Protein AF-A0A0A2XCK1-F1 (afdb_monomer)

In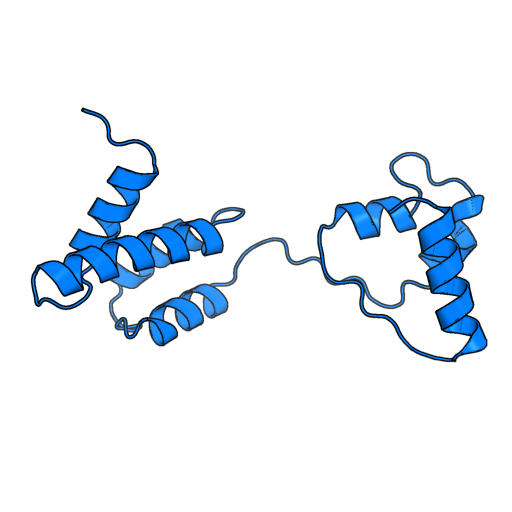terPro domains:
  IPR009084 B transposition protein, C-terminal [PF09077] (47-126)
  IPR036733 B transposition protein, C-terminal domain superfamily [G3DSA:1.10.1180.10] (46-129)
  IPR036733 B transposition protein, C-terminal domain superfamily [SSF47681] (46-129)

Organism: NCBI:txid750

Radius of gyration: 21.33 Å; Cα contacts (8 Å, |Δi|>4): 97; chains: 1; bounding box: 45×25×61 Å

Structure (mmCIF, N/CA/C/O backbone):
data_AF-A0A0A2XCK1-F1
#
_entry.id   AF-A0A0A2XCK1-F1
#
loop_
_atom_site.group_PDB
_atom_site.id
_atom_site.type_symbol
_atom_site.label_atom_id
_atom_site.label_alt_id
_atom_site.label_comp_id
_atom_site.label_asym_id
_atom_site.label_entity_id
_atom_site.label_seq_id
_atom_site.pdbx_PDB_ins_code
_atom_site.Cartn_x
_atom_site.Cartn_y
_atom_site.Cartn_z
_atom_site.occupancy
_atom_site.B_iso_or_equiv
_atom_site.auth_seq_id
_atom_site.auth_comp_id
_atom_site.auth_asym_id
_atom_site.auth_atom_id
_atom_site.pdbx_PDB_model_num
ATOM 1 N N . LEU A 1 1 ? 15.450 -6.852 -9.940 1.00 73.12 1 LEU A N 1
ATOM 2 C CA . LEU A 1 1 ? 15.691 -7.544 -11.222 1.00 73.12 1 LEU A CA 1
ATOM 3 C C . LEU A 1 1 ? 17.118 -7.293 -11.686 1.00 73.12 1 LEU A C 1
ATOM 5 O O . LEU A 1 1 ? 17.562 -6.161 -11.520 1.00 73.12 1 LEU A O 1
ATOM 9 N N . PRO A 1 2 ? 17.863 -8.306 -12.144 1.00 85.12 2 PRO A N 1
ATOM 10 C CA . PRO A 1 2 ? 19.141 -8.100 -12.832 1.00 85.12 2 PRO A CA 1
ATOM 11 C C . PRO A 1 2 ? 18.927 -7.374 -14.173 1.00 85.12 2 PRO A C 1
ATOM 13 O O . PRO A 1 2 ? 17.791 -7.290 -14.636 1.00 85.12 2 PRO A O 1
ATOM 16 N N . TYR A 1 3 ? 19.999 -6.836 -14.760 1.00 84.06 3 TYR A N 1
ATOM 17 C CA . TYR A 1 3 ? 19.953 -6.136 -16.050 1.00 84.06 3 TYR A CA 1
ATOM 18 C C . TYR A 1 3 ? 19.445 -7.048 -17.172 1.00 84.06 3 TYR A C 1
ATOM 20 O O . TYR A 1 3 ? 18.494 -6.682 -17.852 1.00 84.06 3 TYR A O 1
ATOM 28 N N . ASP A 1 4 ? 19.973 -8.270 -17.262 1.00 89.94 4 ASP A N 1
ATOM 29 C CA . ASP A 1 4 ? 19.591 -9.240 -18.298 1.00 89.94 4 ASP A CA 1
ATOM 30 C C . ASP A 1 4 ? 18.081 -9.502 -18.303 1.00 89.94 4 ASP A C 1
ATOM 32 O O . ASP A 1 4 ? 17.445 -9.490 -19.346 1.00 89.94 4 ASP A O 1
ATOM 36 N N . ALA A 1 5 ? 17.461 -9.611 -17.125 1.00 90.19 5 ALA A N 1
ATOM 37 C CA . ALA A 1 5 ? 16.012 -9.785 -17.031 1.00 90.19 5 ALA A CA 1
ATOM 38 C C . ALA A 1 5 ? 15.215 -8.564 -17.532 1.00 90.19 5 ALA A C 1
ATOM 40 O O . ALA A 1 5 ? 14.090 -8.726 -17.992 1.00 90.19 5 ALA A O 1
ATOM 41 N N . LEU A 1 6 ? 15.754 -7.344 -17.416 1.00 87.50 6 LEU A N 1
ATOM 42 C CA . LEU A 1 6 ? 15.118 -6.146 -17.977 1.00 87.50 6 LEU A CA 1
ATOM 43 C C . LEU A 1 6 ? 15.263 -6.102 -19.504 1.00 87.50 6 LEU A C 1
ATOM 45 O O . LEU A 1 6 ? 14.329 -5.679 -20.180 1.00 87.50 6 LEU A O 1
ATOM 49 N N . GLU A 1 7 ? 16.389 -6.573 -20.037 1.00 89.69 7 GLU A N 1
ATOM 50 C CA . GLU A 1 7 ? 16.590 -6.731 -21.480 1.00 89.69 7 GLU A CA 1
ATOM 51 C C . GLU A 1 7 ? 15.675 -7.806 -22.075 1.00 89.69 7 GLU A C 1
ATOM 53 O O . GLU A 1 7 ? 15.060 -7.558 -23.106 1.00 89.69 7 GLU A O 1
ATOM 58 N N . GLU A 1 8 ? 15.475 -8.939 -21.400 1.00 92.38 8 GLU A N 1
ATOM 59 C CA . GLU A 1 8 ? 14.501 -9.950 -21.838 1.00 92.38 8 GLU A CA 1
ATOM 60 C C . GLU A 1 8 ? 13.077 -9.378 -21.895 1.00 92.38 8 GLU A C 1
ATOM 62 O O . GLU A 1 8 ? 12.353 -9.571 -22.871 1.00 92.38 8 GLU A O 1
ATOM 67 N N . LEU A 1 9 ? 12.674 -8.594 -20.885 1.00 90.31 9 LEU A N 1
ATOM 68 C CA . LEU A 1 9 ? 11.381 -7.901 -20.910 1.00 90.31 9 LEU A CA 1
ATOM 69 C C . LEU A 1 9 ? 11.286 -6.903 -22.071 1.00 90.31 9 LEU A C 1
ATOM 71 O O . LEU A 1 9 ? 10.221 -6.776 -22.673 1.00 90.31 9 LEU A O 1
ATOM 75 N N . ARG A 1 10 ? 12.381 -6.213 -22.413 1.00 89.31 10 ARG A N 1
ATOM 76 C CA . ARG A 1 10 ? 12.434 -5.332 -23.587 1.00 89.31 10 ARG A CA 1
ATOM 77 C C . ARG A 1 10 ? 12.262 -6.124 -24.882 1.00 89.31 10 ARG A C 1
ATOM 79 O O . ARG A 1 10 ? 11.477 -5.708 -25.726 1.00 89.31 10 ARG A O 1
ATOM 86 N N . ILE A 1 11 ? 12.959 -7.249 -25.035 1.00 93.38 11 ILE A N 1
ATOM 87 C CA . ILE A 1 11 ? 12.855 -8.101 -26.227 1.00 93.38 11 ILE A CA 1
ATOM 88 C C . ILE A 1 11 ? 11.412 -8.578 -26.396 1.00 93.38 11 ILE A C 1
ATOM 90 O O . ILE A 1 11 ? 10.846 -8.420 -27.470 1.00 93.38 11 ILE A O 1
ATOM 94 N N . ILE A 1 12 ? 10.768 -9.059 -25.328 1.00 93.75 12 ILE A N 1
ATOM 95 C CA . ILE A 1 12 ? 9.357 -9.471 -25.389 1.00 93.75 12 ILE A CA 1
ATOM 96 C C . ILE A 1 12 ? 8.456 -8.292 -25.780 1.00 93.75 12 ILE A C 1
ATOM 98 O O . ILE A 1 12 ? 7.536 -8.464 -26.575 1.00 93.75 12 ILE A O 1
ATOM 102 N N . GLN A 1 13 ? 8.709 -7.094 -25.243 1.00 92.38 13 GLN A N 1
ATOM 103 C CA . GLN A 1 13 ? 7.930 -5.899 -25.574 1.00 92.38 13 GLN A CA 1
ATOM 104 C C . GLN A 1 13 ? 8.011 -5.554 -27.068 1.00 92.38 13 GLN A C 1
ATOM 106 O O . GLN A 1 13 ? 7.011 -5.152 -27.659 1.00 92.38 13 GLN A O 1
ATOM 111 N N . GLU A 1 14 ? 9.203 -5.667 -27.655 1.00 91.31 14 GLU A N 1
ATOM 112 C CA . GLU A 1 14 ? 9.462 -5.334 -29.057 1.00 91.31 14 GLU A CA 1
ATOM 113 C C . GLU A 1 14 ? 8.953 -6.414 -30.012 1.00 91.31 14 GLU A C 1
ATOM 115 O O . GLU A 1 14 ? 8.240 -6.090 -30.953 1.00 91.31 14 GLU A O 1
ATOM 120 N N . GLU A 1 15 ? 9.264 -7.683 -29.747 1.00 96.12 15 GLU A N 1
ATOM 121 C CA . GLU A 1 15 ? 8.915 -8.803 -30.630 1.00 96.12 15 GLU A CA 1
ATOM 122 C C . GLU A 1 15 ? 7.419 -9.138 -30.594 1.00 96.12 15 GLU A C 1
ATOM 124 O O . GLU A 1 15 ? 6.840 -9.520 -31.608 1.00 96.12 15 GLU A O 1
ATOM 129 N N . ALA A 1 16 ? 6.774 -9.005 -29.430 1.00 95.31 16 ALA A N 1
ATOM 130 C CA . ALA A 1 16 ? 5.345 -9.287 -29.286 1.00 95.31 16 ALA A CA 1
ATOM 131 C C . ALA A 1 16 ? 4.458 -8.038 -29.423 1.00 95.31 16 ALA A C 1
ATOM 133 O O . ALA A 1 16 ? 3.238 -8.161 -29.349 1.00 95.31 16 ALA A O 1
ATOM 134 N N . GLU A 1 17 ? 5.049 -6.848 -29.581 1.00 92.19 17 GLU A N 1
ATOM 135 C CA . GLU A 1 17 ? 4.341 -5.562 -29.689 1.00 92.19 17 GLU A CA 1
ATOM 136 C C . GLU A 1 17 ? 3.348 -5.294 -28.533 1.00 92.19 17 GLU A C 1
ATOM 138 O O . GLU A 1 17 ? 2.295 -4.676 -28.703 1.00 92.19 17 GLU A O 1
ATOM 143 N N . VAL A 1 18 ? 3.680 -5.749 -27.319 1.00 92.62 18 VAL A N 1
ATOM 144 C CA . VAL A 1 18 ? 2.823 -5.623 -26.126 1.00 92.62 18 VAL A CA 1
ATOM 145 C C . VAL A 1 18 ? 3.289 -4.527 -25.173 1.00 92.62 18 VAL A C 1
ATOM 147 O O . VAL A 1 18 ? 4.477 -4.285 -24.990 1.00 92.62 18 VAL A O 1
ATOM 150 N N . GLY A 1 19 ? 2.347 -3.877 -24.489 1.00 89.44 19 GLY A N 1
ATOM 151 C CA . GLY A 1 19 ? 2.657 -2.972 -23.381 1.00 89.44 19 GLY A CA 1
ATOM 152 C C . GLY A 1 19 ? 2.876 -3.720 -22.062 1.00 89.44 19 GLY A C 1
ATOM 153 O O . GLY A 1 19 ? 2.172 -4.685 -21.768 1.00 89.44 19 GLY A O 1
ATOM 154 N N . PHE A 1 20 ? 3.794 -3.227 -21.226 1.00 90.56 20 PHE A N 1
ATOM 155 C CA . PHE A 1 20 ? 3.996 -3.731 -19.865 1.00 90.56 20 PHE A CA 1
ATOM 156 C C . PHE A 1 20 ? 3.630 -2.695 -18.803 1.00 90.56 20 PHE A C 1
ATOM 158 O O . PHE A 1 20 ? 3.982 -1.522 -18.905 1.00 90.56 20 PHE A O 1
ATOM 165 N N . ALA A 1 21 ? 2.988 -3.165 -17.732 1.00 90.94 21 ALA A N 1
ATOM 166 C CA . ALA A 1 21 ? 2.821 -2.422 -16.490 1.00 90.94 21 ALA A CA 1
ATOM 167 C C . ALA A 1 21 ? 3.616 -3.120 -15.380 1.00 90.94 21 ALA A C 1
ATOM 169 O O . ALA A 1 21 ? 3.233 -4.184 -14.893 1.00 90.94 21 ALA A O 1
ATOM 170 N N . LEU A 1 22 ? 4.740 -2.521 -14.981 1.00 87.81 22 LEU A N 1
ATOM 171 C CA . LEU A 1 22 ? 5.558 -3.025 -13.880 1.00 87.81 22 LEU A CA 1
ATOM 172 C C . LEU A 1 22 ? 5.066 -2.420 -12.563 1.00 87.81 22 LEU A C 1
ATOM 174 O O . LEU A 1 22 ? 5.327 -1.257 -12.265 1.00 87.81 22 LEU A O 1
ATOM 178 N N . ILE A 1 23 ? 4.350 -3.221 -11.776 1.00 89.00 23 ILE A N 1
ATOM 179 C CA . ILE A 1 23 ? 3.785 -2.809 -10.487 1.00 89.00 23 ILE A CA 1
ATOM 180 C C . ILE A 1 23 ? 4.624 -3.421 -9.366 1.00 89.00 23 ILE A C 1
ATOM 182 O O . ILE A 1 23 ? 4.829 -4.633 -9.320 1.00 89.00 23 ILE A O 1
ATOM 186 N N . GLY A 1 24 ? 5.112 -2.596 -8.440 1.00 85.25 24 GLY A N 1
ATOM 187 C CA . GLY A 1 24 ? 5.906 -3.094 -7.323 1.00 85.25 24 GLY A CA 1
ATOM 188 C C . GLY A 1 24 ? 6.672 -2.011 -6.578 1.00 85.25 24 GLY A C 1
ATOM 189 O O . GLY A 1 24 ? 6.229 -0.875 -6.456 1.00 85.25 24 GLY A O 1
ATOM 190 N N . ASN A 1 25 ? 7.826 -2.395 -6.035 1.00 84.00 25 ASN A N 1
ATOM 191 C CA . ASN A 1 25 ? 8.701 -1.491 -5.297 1.00 84.00 25 ASN A CA 1
ATOM 192 C C . ASN A 1 25 ? 9.355 -0.472 -6.245 1.00 84.00 25 ASN A C 1
ATOM 194 O O . ASN A 1 25 ? 9.881 -0.860 -7.288 1.00 84.00 25 ASN A O 1
ATOM 198 N N . ASP A 1 26 ? 9.418 0.789 -5.820 1.00 82.31 26 ASP A N 1
ATOM 199 C CA . ASP A 1 26 ? 10.088 1.893 -6.523 1.00 82.31 26 ASP A CA 1
ATOM 200 C C . ASP A 1 26 ? 11.541 1.571 -6.927 1.00 82.31 26 ASP A C 1
ATOM 202 O O . ASP A 1 26 ? 12.020 2.004 -7.970 1.00 82.31 26 ASP A O 1
ATOM 206 N N . LYS A 1 27 ? 12.216 0.677 -6.186 1.00 81.69 27 LYS A N 1
ATOM 207 C CA . LYS A 1 27 ? 13.543 0.144 -6.547 1.00 81.69 27 LYS A CA 1
ATOM 208 C C . LYS A 1 27 ? 13.619 -0.439 -7.963 1.00 81.69 27 LYS A C 1
ATOM 210 O O . LYS A 1 27 ? 14.704 -0.463 -8.541 1.00 81.69 27 LYS A O 1
ATOM 215 N N . VAL A 1 28 ? 12.517 -0.963 -8.503 1.00 82.50 28 VAL A N 1
ATOM 216 C CA . VAL A 1 28 ? 12.459 -1.471 -9.883 1.00 82.50 28 VAL A CA 1
ATOM 217 C C . VAL A 1 28 ? 12.619 -0.316 -10.866 1.00 82.50 28 VAL A C 1
ATOM 219 O O . VAL A 1 28 ? 13.474 -0.394 -11.745 1.00 82.50 28 VAL A O 1
ATOM 222 N N . TYR A 1 29 ? 11.879 0.774 -10.659 1.00 84.56 29 TYR A N 1
ATOM 223 C CA . TYR A 1 29 ? 11.983 1.992 -11.458 1.00 84.56 29 TYR A CA 1
ATOM 224 C C . TYR A 1 29 ? 13.385 2.603 -11.360 1.00 84.56 29 TYR A C 1
ATOM 226 O O . TYR A 1 29 ? 14.041 2.790 -12.384 1.00 84.56 29 TYR A O 1
ATOM 234 N N . THR A 1 30 ? 13.911 2.790 -10.141 1.00 84.25 30 THR A N 1
ATOM 235 C CA . THR A 1 30 ? 15.270 3.325 -9.940 1.00 84.25 30 THR A CA 1
ATOM 236 C C . THR A 1 30 ? 16.327 2.484 -10.659 1.00 84.25 30 THR A C 1
ATOM 238 O O . THR A 1 30 ? 17.288 3.022 -11.201 1.00 84.25 30 THR A O 1
ATOM 241 N N . ARG A 1 31 ? 16.168 1.154 -10.689 1.00 82.12 31 ARG A N 1
ATOM 242 C CA . ARG A 1 31 ? 17.121 0.261 -11.357 1.00 82.12 31 ARG A CA 1
ATOM 243 C C . ARG A 1 31 ? 17.007 0.306 -12.883 1.00 82.12 31 ARG A C 1
ATOM 245 O O . ARG A 1 31 ? 18.045 0.259 -13.530 1.00 82.12 31 ARG A O 1
ATOM 252 N N . ILE A 1 32 ? 15.806 0.442 -13.450 1.00 83.19 32 ILE A N 1
ATOM 253 C CA . ILE A 1 32 ? 15.632 0.640 -14.904 1.00 83.19 32 ILE A CA 1
ATOM 254 C C . ILE A 1 32 ? 16.319 1.934 -15.363 1.00 83.19 32 ILE A C 1
ATOM 256 O O . ILE A 1 32 ? 16.873 1.984 -16.456 1.00 83.19 32 ILE A O 1
ATOM 260 N N . GLN A 1 33 ? 16.361 2.955 -14.506 1.00 82.75 33 GLN A N 1
ATOM 261 C CA . GLN A 1 33 ? 17.088 4.197 -14.773 1.00 82.75 33 GLN A CA 1
ATOM 262 C C . GLN A 1 33 ? 18.618 4.083 -14.624 1.00 82.75 33 GLN A C 1
ATOM 264 O O . GLN A 1 33 ? 19.312 5.069 -14.840 1.00 82.75 33 GLN A O 1
ATOM 269 N N . GLY A 1 34 ? 19.167 2.917 -14.264 1.00 76.88 34 GLY A N 1
ATOM 270 C CA . GLY A 1 34 ? 20.606 2.730 -14.022 1.00 76.88 34 GLY A CA 1
ATOM 271 C C . GLY A 1 34 ? 21.041 2.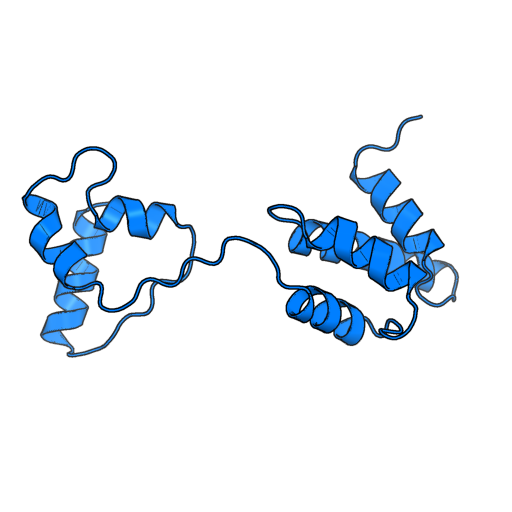945 -12.567 1.00 76.88 34 GLY A C 1
ATOM 272 O O . GLY A 1 34 ? 22.228 2.916 -12.254 1.00 76.88 34 GLY A O 1
ATOM 273 N N . GLY A 1 35 ? 20.105 3.109 -11.630 1.00 75.06 35 GLY A N 1
ATOM 274 C CA . GLY A 1 35 ? 20.429 3.317 -10.220 1.00 75.06 35 GLY A CA 1
ATOM 275 C C . GLY A 1 35 ? 21.045 4.694 -9.956 1.00 75.06 35 GLY A C 1
ATOM 276 O O . GLY A 1 35 ? 20.591 5.697 -10.494 1.00 75.06 35 GLY A O 1
ATOM 277 N N . VAL A 1 36 ? 22.062 4.746 -9.087 1.00 64.69 36 VAL A N 1
ATOM 278 C CA . VAL A 1 36 ? 22.748 6.000 -8.707 1.00 64.69 36 VAL A CA 1
ATOM 279 C C . VAL A 1 36 ? 23.678 6.502 -9.820 1.00 64.69 36 VAL A C 1
ATOM 281 O O . VAL A 1 36 ? 23.863 7.705 -9.964 1.00 64.69 36 VAL A O 1
ATOM 284 N N . ASN A 1 37 ? 24.216 5.594 -10.640 1.00 62.25 37 ASN A N 1
ATOM 285 C CA . ASN A 1 37 ? 25.084 5.918 -11.769 1.00 62.25 37 ASN A CA 1
ATOM 286 C C . ASN A 1 37 ? 24.331 5.606 -13.062 1.00 62.25 37 ASN A C 1
ATOM 288 O O . ASN A 1 37 ? 24.348 4.462 -13.510 1.00 62.25 37 ASN A O 1
ATOM 292 N N . GLN A 1 38 ? 23.671 6.612 -13.646 1.00 62.69 38 GLN A N 1
ATOM 293 C CA . GLN A 1 38 ? 22.986 6.499 -14.938 1.00 62.69 38 GLN A CA 1
ATOM 294 C C . GLN A 1 38 ? 23.993 6.166 -16.050 1.00 62.69 38 GLN A C 1
ATOM 296 O O . GLN A 1 38 ? 24.498 7.042 -16.749 1.00 62.69 38 GLN A O 1
ATOM 301 N N . ALA A 1 39 ? 24.330 4.888 -16.189 1.00 67.62 39 ALA A N 1
ATOM 302 C CA . ALA A 1 39 ? 25.183 4.408 -17.258 1.00 67.62 39 ALA A CA 1
ATOM 303 C C . ALA A 1 39 ? 24.415 4.464 -18.584 1.00 67.62 39 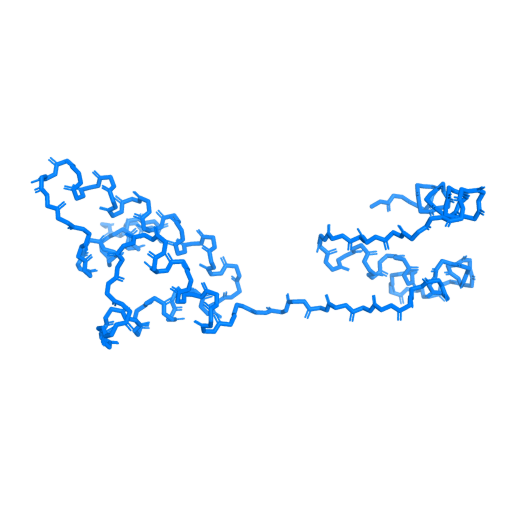ALA A C 1
ATOM 305 O O . ALA A 1 39 ? 23.228 4.129 -18.641 1.00 67.62 39 ALA A O 1
ATOM 306 N N . HIS A 1 40 ? 25.107 4.838 -19.664 1.00 69.25 40 HIS A N 1
ATOM 307 C CA . HIS A 1 40 ? 24.545 4.893 -21.020 1.00 69.25 40 HIS A CA 1
ATOM 308 C C . HIS A 1 40 ? 23.869 3.583 -21.456 1.00 69.25 40 HIS A C 1
ATOM 310 O O . HIS A 1 40 ? 22.950 3.609 -22.270 1.00 69.25 40 HIS A O 1
ATOM 316 N N . GLU A 1 41 ? 24.280 2.450 -20.892 1.00 72.19 41 GLU A N 1
ATOM 317 C CA . GLU A 1 41 ? 23.722 1.122 -21.165 1.00 72.19 41 GLU A CA 1
ATOM 318 C C . GLU A 1 41 ? 22.221 1.036 -20.836 1.00 72.19 41 GLU A C 1
ATOM 320 O O . GLU A 1 41 ? 21.454 0.443 -21.588 1.00 72.19 41 GLU A O 1
ATOM 325 N N . TYR A 1 42 ? 21.760 1.737 -19.795 1.00 80.94 42 TYR A N 1
ATOM 326 C CA . TYR A 1 42 ? 20.348 1.751 -19.399 1.00 80.94 42 TYR A CA 1
ATOM 327 C C . TYR A 1 42 ? 19.487 2.699 -20.252 1.00 80.94 42 TYR A C 1
ATOM 329 O O . TYR A 1 42 ? 18.262 2.685 -20.123 1.00 80.94 42 TYR A O 1
ATOM 337 N N . ALA A 1 43 ? 20.083 3.498 -21.152 1.00 82.00 43 ALA A N 1
ATOM 338 C CA . ALA A 1 43 ? 19.365 4.459 -22.002 1.00 82.00 43 ALA A CA 1
ATOM 339 C C . ALA A 1 43 ? 18.268 3.828 -22.855 1.00 82.00 43 ALA A C 1
ATOM 341 O O . ALA A 1 43 ? 17.202 4.414 -23.054 1.00 82.00 43 ALA A O 1
ATOM 342 N N . ARG A 1 44 ? 18.503 2.598 -23.303 1.00 84.19 44 ARG A N 1
ATOM 343 C CA . ARG A 1 44 ? 17.543 1.834 -24.102 1.00 84.19 44 ARG A CA 1
ATOM 344 C C . ARG A 1 44 ? 16.343 1.366 -23.280 1.00 84.19 44 ARG A C 1
ATOM 346 O O . ARG A 1 44 ? 15.265 1.193 -23.834 1.00 84.19 44 ARG A O 1
ATOM 353 N N . LEU A 1 45 ? 16.519 1.200 -21.969 1.00 86.44 45 LEU A N 1
ATOM 354 C CA . LEU A 1 45 ? 15.472 0.752 -21.058 1.00 86.44 45 LEU A CA 1
ATOM 355 C C . LEU A 1 45 ? 14.651 1.930 -20.522 1.00 86.44 45 LEU A C 1
ATOM 357 O O . LEU A 1 45 ? 13.424 1.893 -20.578 1.00 86.44 45 LEU A O 1
ATOM 361 N N . TRP A 1 46 ? 15.288 3.001 -20.030 1.00 82.94 46 TRP A N 1
ATOM 362 C CA . TRP A 1 46 ? 14.535 4.111 -19.428 1.00 82.94 46 TRP A CA 1
ATOM 363 C C . TRP A 1 46 ? 13.802 4.984 -20.448 1.00 82.94 46 TRP A C 1
ATOM 365 O O . TRP A 1 46 ? 12.744 5.514 -20.120 1.00 82.94 46 TRP A O 1
ATOM 375 N N . SER A 1 47 ? 14.287 5.073 -21.693 1.00 85.06 47 SER A N 1
ATOM 376 C CA . SER A 1 47 ? 13.556 5.740 -22.787 1.00 85.06 47 SER A CA 1
ATOM 377 C C . SER A 1 47 ? 12.219 5.070 -23.128 1.00 85.06 47 SER A C 1
ATOM 379 O O . SER A 1 47 ? 11.354 5.702 -23.730 1.00 85.06 47 SER A O 1
ATOM 381 N N . ARG A 1 48 ? 12.024 3.811 -22.715 1.00 86.25 48 ARG A N 1
ATOM 382 C CA . ARG A 1 48 ? 10.782 3.048 -22.906 1.00 86.25 48 ARG A CA 1
ATOM 383 C C . ARG A 1 48 ? 9.788 3.201 -21.758 1.00 86.25 48 ARG A C 1
ATOM 385 O O . ARG A 1 48 ? 8.663 2.713 -21.857 1.00 86.25 48 ARG A O 1
ATOM 392 N N . ILE A 1 49 ? 10.152 3.890 -20.676 1.00 87.56 49 ILE A N 1
ATOM 393 C CA . ILE A 1 49 ? 9.197 4.212 -19.615 1.00 87.56 49 ILE A CA 1
ATOM 394 C C . ILE A 1 49 ? 8.328 5.383 -20.080 1.00 87.56 49 ILE A C 1
ATOM 396 O O . ILE A 1 49 ? 8.727 6.540 -19.996 1.00 87.56 49 ILE A O 1
ATOM 400 N N . GLY A 1 50 ? 7.117 5.076 -20.547 1.00 86.81 50 GLY A N 1
ATOM 401 C CA . GLY A 1 50 ? 6.162 6.095 -20.992 1.00 86.81 50 GLY A CA 1
ATOM 402 C C . GLY A 1 50 ? 5.426 6.808 -19.852 1.00 86.81 50 GLY A C 1
ATOM 403 O O . GLY A 1 50 ? 5.104 7.987 -19.967 1.00 86.81 50 GLY A O 1
ATOM 404 N N . ASN A 1 51 ? 5.154 6.115 -18.743 1.00 89.25 51 ASN A N 1
ATOM 405 C CA . ASN A 1 51 ? 4.451 6.687 -17.595 1.00 89.25 51 ASN A CA 1
ATOM 406 C C . ASN A 1 51 ? 4.991 6.115 -16.281 1.00 89.25 51 ASN A C 1
ATOM 408 O O . ASN A 1 51 ? 5.034 4.899 -16.098 1.00 89.25 51 ASN A O 1
ATOM 412 N N . HIS A 1 52 ? 5.357 6.998 -15.354 1.00 87.94 52 HIS A N 1
ATOM 413 C CA . HIS A 1 52 ? 5.769 6.635 -14.004 1.00 87.94 52 HIS A CA 1
ATOM 414 C C . HIS A 1 52 ? 4.741 7.144 -12.987 1.00 87.94 52 HIS A C 1
ATOM 416 O O . HIS A 1 52 ? 4.576 8.349 -12.797 1.00 87.94 52 HIS A O 1
ATOM 422 N N . CYS A 1 53 ? 4.074 6.213 -12.301 1.00 88.81 53 CYS A N 1
ATOM 423 C CA . CYS A 1 53 ? 3.111 6.514 -11.247 1.00 88.81 53 CYS A CA 1
ATOM 424 C C . CYS A 1 53 ? 3.662 6.079 -9.881 1.00 88.81 53 CYS A C 1
ATOM 426 O O . CYS A 1 53 ? 3.580 4.910 -9.504 1.00 88.81 53 CYS A O 1
ATOM 428 N N . GLY A 1 54 ? 4.232 7.030 -9.138 1.00 85.06 54 GLY A N 1
ATOM 429 C CA . GLY A 1 54 ? 4.750 6.791 -7.791 1.00 85.06 54 GLY A CA 1
ATOM 430 C C . GLY A 1 54 ? 3.670 6.942 -6.715 1.00 85.06 54 GLY A C 1
ATOM 431 O O . GLY A 1 54 ? 3.248 8.058 -6.410 1.00 85.06 54 GLY A O 1
ATOM 432 N N . LEU A 1 55 ? 3.267 5.836 -6.084 1.00 84.06 55 LEU A N 1
ATOM 433 C CA . LEU A 1 55 ? 2.329 5.834 -4.953 1.00 84.06 55 LEU A CA 1
ATOM 434 C C . LEU A 1 55 ? 3.086 5.988 -3.625 1.00 84.06 55 LEU A C 1
ATOM 436 O O . LEU A 1 55 ? 3.616 5.024 -3.078 1.00 84.06 55 LEU A O 1
ATOM 440 N N . LYS A 1 56 ? 3.160 7.221 -3.109 1.00 77.56 56 LYS A N 1
ATOM 441 C CA . LYS A 1 56 ? 3.965 7.552 -1.914 1.00 77.56 56 LYS A CA 1
ATOM 442 C C . LYS A 1 56 ? 3.251 7.312 -0.586 1.00 77.56 56 LYS A C 1
ATOM 444 O O . LYS A 1 56 ? 3.898 6.996 0.409 1.00 77.56 56 LYS A O 1
ATOM 449 N N . ALA A 1 57 ? 1.938 7.509 -0.552 1.00 81.56 57 ALA A N 1
ATOM 450 C CA . ALA A 1 57 ? 1.149 7.420 0.666 1.00 81.56 57 ALA A CA 1
ATOM 451 C C . ALA A 1 57 ? -0.283 7.004 0.349 1.00 81.56 57 ALA A C 1
ATOM 453 O O . ALA A 1 57 ? -0.790 7.256 -0.744 1.00 81.56 57 ALA A O 1
ATOM 454 N N . SER A 1 58 ? -0.926 6.399 1.339 1.00 89.00 58 SER A N 1
ATOM 455 C CA . SER A 1 58 ? -2.347 6.089 1.304 1.00 89.00 58 SER A CA 1
ATOM 456 C C . SER A 1 58 ? -3.163 7.373 1.273 1.00 89.00 58 SER A C 1
ATOM 458 O O . SER A 1 58 ? -2.916 8.304 2.045 1.00 89.00 58 SER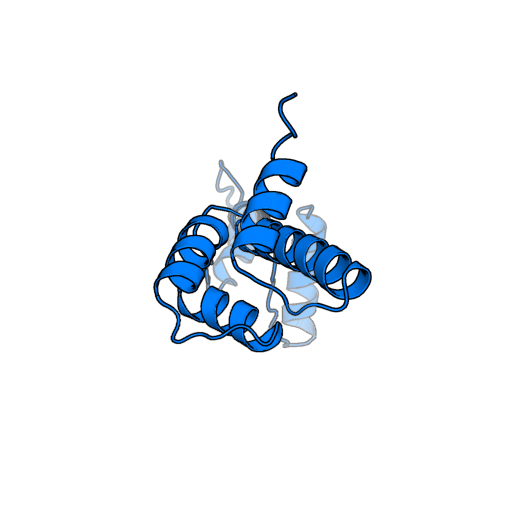 A O 1
ATOM 460 N N . THR A 1 59 ? -4.182 7.412 0.428 1.00 91.50 59 THR A N 1
ATOM 461 C CA . THR A 1 59 ? -5.152 8.500 0.428 1.00 91.50 59 THR A CA 1
ATOM 462 C C . THR A 1 59 ? -6.206 8.280 1.515 1.00 91.50 59 THR A C 1
ATOM 464 O O . THR A 1 59 ? -6.434 7.167 1.998 1.00 91.50 59 THR A O 1
ATOM 467 N N . LYS A 1 60 ? -6.926 9.347 1.883 1.00 92.25 60 LYS A N 1
ATOM 468 C CA . LYS A 1 60 ? -8.121 9.214 2.736 1.00 92.25 60 LYS A CA 1
ATOM 469 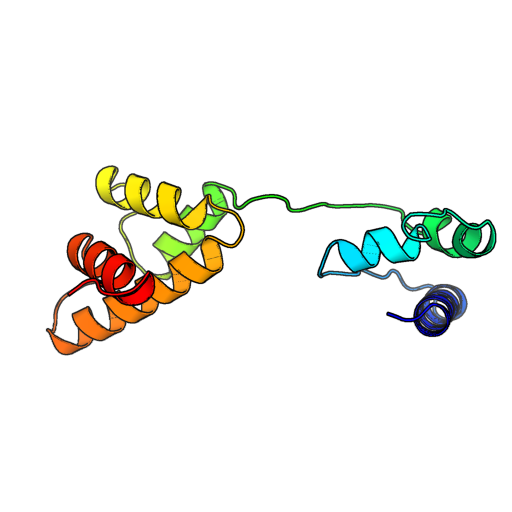C C . LYS A 1 60 ? -9.192 8.331 2.081 1.00 92.25 60 LYS A C 1
ATOM 471 O O . LYS A 1 60 ? -9.959 7.697 2.799 1.00 92.25 60 LYS A O 1
ATOM 476 N N . GLY A 1 61 ? -9.246 8.296 0.746 1.00 93.88 61 GLY A N 1
ATOM 477 C CA . GLY A 1 61 ? -10.150 7.431 -0.012 1.00 93.88 61 GLY A CA 1
ATOM 478 C C . GLY A 1 61 ? -9.850 5.953 0.220 1.00 93.88 61 GLY A C 1
ATOM 479 O O . GLY A 1 61 ? -10.762 5.201 0.547 1.00 93.88 61 GLY A O 1
ATOM 480 N N . ASP A 1 62 ? -8.573 5.569 0.176 1.00 93.12 62 ASP A N 1
ATOM 481 C CA . ASP A 1 62 ? -8.141 4.184 0.414 1.00 93.12 62 ASP A CA 1
ATOM 482 C C . ASP A 1 62 ? -8.523 3.710 1.820 1.00 93.12 62 ASP A C 1
ATOM 484 O O . ASP A 1 62 ? -9.050 2.617 2.010 1.00 93.12 62 ASP A O 1
ATOM 488 N N . ILE A 1 63 ? -8.314 4.568 2.821 1.00 95.06 63 ILE A N 1
ATOM 489 C CA . ILE A 1 63 ? -8.625 4.253 4.221 1.00 95.06 63 ILE A CA 1
ATOM 490 C C . ILE A 1 63 ? -10.140 4.115 4.423 1.00 95.06 63 ILE A C 1
ATOM 492 O O . ILE A 1 63 ? -10.583 3.187 5.099 1.00 95.06 63 ILE A O 1
ATOM 496 N N . LYS A 1 64 ? -10.946 4.985 3.797 1.00 95.38 64 LYS A N 1
ATOM 497 C CA . LYS A 1 64 ? -12.413 4.864 3.797 1.00 95.38 64 LYS A CA 1
ATOM 498 C C . LYS A 1 64 ? -12.887 3.588 3.105 1.00 95.38 64 LYS A C 1
ATOM 500 O O . LYS A 1 64 ? -13.804 2.945 3.606 1.00 95.38 64 LYS A O 1
ATOM 505 N N . ALA A 1 65 ? -12.267 3.215 1.987 1.00 95.44 65 ALA A N 1
ATOM 506 C CA . ALA A 1 65 ? -12.602 1.991 1.266 1.00 95.44 65 ALA A CA 1
ATOM 507 C C . ALA A 1 65 ? -12.339 0.748 2.129 1.00 95.44 65 ALA A C 1
ATOM 509 O O . ALA A 1 65 ? -13.196 -0.129 2.210 1.00 95.44 65 ALA A O 1
ATOM 510 N N . ILE A 1 66 ? -11.210 0.709 2.848 1.00 94.56 66 ILE A N 1
ATOM 511 C CA . ILE A 1 66 ? -10.930 -0.361 3.816 1.00 94.56 66 ILE A CA 1
ATOM 512 C C . ILE A 1 66 ? -11.963 -0.355 4.947 1.00 94.56 66 ILE A C 1
ATOM 514 O O . ILE A 1 66 ? -12.529 -1.401 5.242 1.00 94.56 66 ILE A O 1
ATOM 518 N N . ALA A 1 67 ? -12.241 0.797 5.563 1.00 94.56 67 ALA A N 1
ATOM 519 C CA . ALA 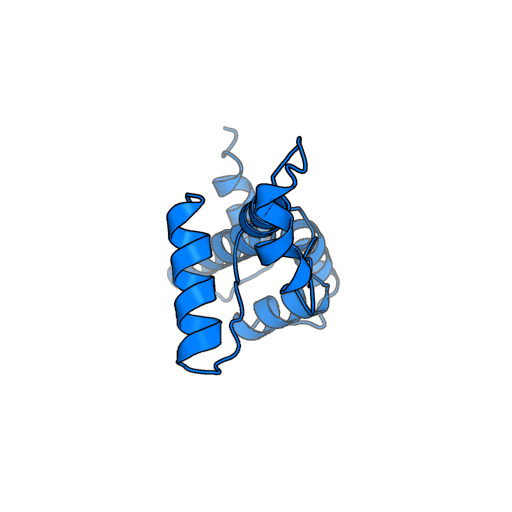A 1 67 ? -13.216 0.890 6.652 1.00 94.56 67 ALA A CA 1
ATOM 520 C C . ALA A 1 67 ? -14.600 0.363 6.228 1.00 94.56 67 ALA A C 1
ATOM 522 O O . ALA A 1 67 ? -15.188 -0.470 6.915 1.00 94.56 67 ALA A O 1
ATOM 523 N N . SER A 1 68 ? -15.067 0.778 5.048 1.00 94.69 68 SER A N 1
ATOM 524 C CA . SER A 1 68 ? -16.328 0.318 4.465 1.00 94.69 68 SER A CA 1
ATOM 525 C C . SER A 1 68 ? -16.322 -1.184 4.170 1.00 94.69 68 SER A C 1
ATOM 527 O O . SER A 1 68 ? -17.303 -1.858 4.475 1.00 94.69 68 SER A O 1
ATOM 529 N N . ALA A 1 69 ? -15.219 -1.736 3.653 1.00 94.44 69 ALA A N 1
ATOM 530 C CA . ALA A 1 69 ? -15.088 -3.173 3.402 1.00 94.44 69 ALA A CA 1
ATOM 531 C C . ALA A 1 69 ? -15.142 -4.018 4.689 1.00 94.44 69 ALA A C 1
ATOM 533 O O . ALA A 1 69 ? -15.578 -5.166 4.655 1.00 94.44 69 ALA A O 1
ATOM 534 N N . TRP A 1 70 ? -14.730 -3.447 5.824 1.00 93.38 70 TRP A N 1
ATOM 535 C CA . TRP A 1 70 ? -14.844 -4.062 7.149 1.00 93.38 70 TRP A CA 1
ATOM 536 C C . TRP A 1 70 ? -16.198 -3.812 7.834 1.00 93.38 70 TRP A C 1
ATOM 538 O O . TRP A 1 70 ? -16.398 -4.271 8.957 1.00 93.38 70 TRP A O 1
ATOM 548 N N . GLY A 1 71 ? -17.130 -3.112 7.179 1.00 91.38 71 GLY A N 1
ATOM 549 C CA . GLY A 1 71 ? -18.453 -2.809 7.731 1.00 91.38 71 GLY A CA 1
ATOM 550 C C . GLY A 1 71 ? -18.442 -1.757 8.843 1.00 91.38 71 GLY A C 1
ATOM 551 O O . GLY A 1 71 ? -19.358 -1.730 9.661 1.00 91.38 71 GLY A O 1
ATOM 552 N N . LEU A 1 72 ? -17.408 -0.915 8.902 1.00 93.94 72 LEU A N 1
ATOM 553 C CA . LEU A 1 72 ? -17.307 0.177 9.869 1.00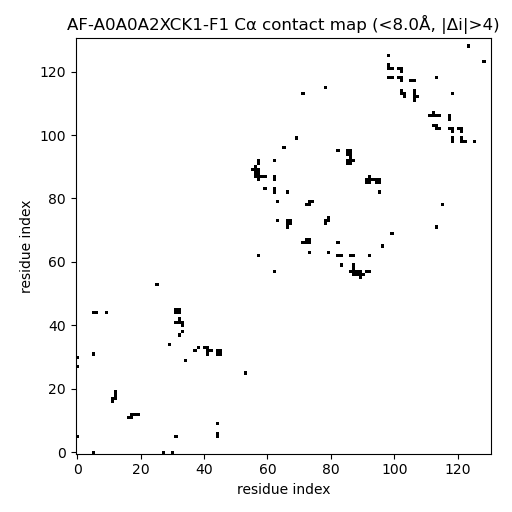 93.94 72 LEU A CA 1
ATOM 554 C C . LEU A 1 72 ? -18.106 1.404 9.410 1.00 93.94 72 LEU A C 1
ATOM 556 O O . LEU A 1 72 ? -18.209 1.672 8.209 1.00 93.94 72 LEU A O 1
ATOM 560 N N . ASP A 1 73 ? -18.622 2.187 10.362 1.00 92.88 73 ASP A N 1
A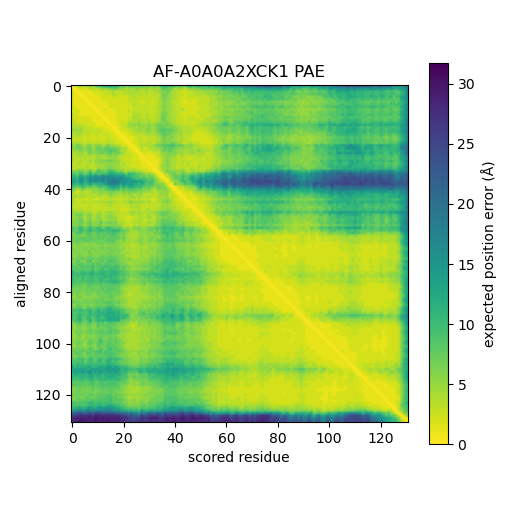TOM 561 C CA . ASP A 1 73 ? -19.322 3.435 10.051 1.00 92.88 73 ASP A CA 1
ATOM 562 C C . ASP A 1 73 ? -18.336 4.525 9.613 1.00 92.88 73 ASP A C 1
ATOM 564 O O . ASP A 1 73 ? -17.566 5.073 10.399 1.00 92.88 73 ASP A O 1
ATOM 568 N N . ILE A 1 74 ? -18.380 4.863 8.327 1.00 92.31 74 ILE A N 1
ATOM 569 C CA . ILE A 1 74 ? -17.531 5.896 7.726 1.00 92.31 74 ILE A CA 1
ATOM 570 C C . ILE A 1 74 ? -17.940 7.329 8.108 1.00 92.31 74 ILE A C 1
ATOM 572 O O . ILE A 1 74 ? -17.213 8.269 7.771 1.00 92.31 74 ILE A O 1
ATOM 576 N N . ASN A 1 75 ? -19.094 7.512 8.759 1.00 92.81 75 ASN A N 1
ATOM 577 C CA . ASN A 1 75 ? -19.576 8.812 9.230 1.00 92.81 75 ASN A CA 1
ATOM 578 C C . ASN A 1 75 ? -19.127 9.121 10.664 1.00 92.81 75 ASN A C 1
ATOM 580 O O . ASN A 1 75 ? -19.148 10.288 11.066 1.00 92.81 75 ASN A O 1
ATOM 584 N N . ASP A 1 76 ? -18.686 8.107 11.411 1.00 93.56 76 ASP A N 1
ATOM 585 C CA . ASP A 1 76 ? -18.129 8.271 12.749 1.00 93.56 76 ASP A CA 1
ATOM 586 C C . ASP A 1 76 ? -16.775 8.996 12.668 1.00 93.56 76 ASP A C 1
ATOM 588 O O . ASP A 1 76 ? -15.776 8.489 12.144 1.00 93.56 76 ASP A O 1
ATOM 592 N N . LYS A 1 77 ? -16.748 10.229 13.181 1.00 93.94 77 LYS A N 1
ATOM 593 C CA . LYS A 1 77 ? -15.569 11.098 13.127 1.00 93.94 77 LYS A CA 1
ATOM 594 C C . LYS A 1 77 ? -14.437 10.599 14.017 1.00 93.94 77 LYS A C 1
ATOM 596 O O . LYS A 1 77 ? -13.278 10.740 13.620 1.00 93.94 77 LYS A O 1
ATOM 601 N N . ASP A 1 78 ? -14.745 10.031 15.176 1.00 94.12 78 ASP A N 1
ATOM 602 C CA . ASP A 1 78 ? -13.734 9.603 16.142 1.00 94.12 78 ASP A CA 1
ATOM 603 C C . ASP A 1 78 ? -13.058 8.327 15.639 1.00 94.12 78 ASP A C 1
ATOM 605 O O . ASP A 1 78 ? -11.825 8.255 15.562 1.00 94.12 78 ASP A O 1
ATOM 609 N N . LEU A 1 79 ? -13.863 7.379 15.148 1.00 94.19 79 LEU A N 1
ATOM 610 C CA . LEU A 1 79 ? -13.373 6.1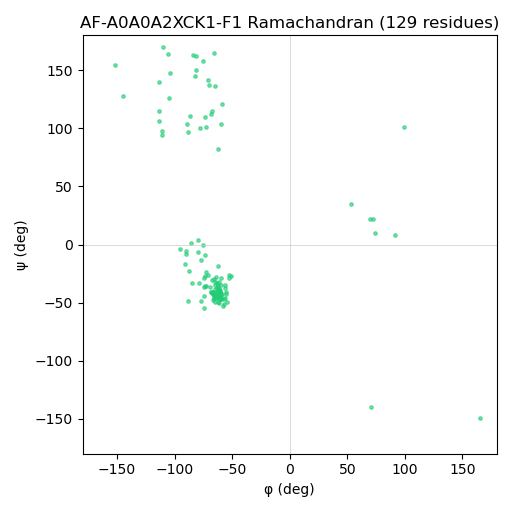77 14.482 1.00 94.19 79 LEU A CA 1
ATOM 611 C C . LEU A 1 79 ? -12.497 6.521 13.276 1.00 94.19 79 LEU A C 1
ATOM 613 O O . LEU A 1 79 ? -11.348 6.077 13.183 1.00 94.19 79 LEU A O 1
ATOM 617 N N . MET A 1 80 ? -13.004 7.348 12.360 1.00 96.06 80 MET A N 1
ATOM 618 C CA . MET A 1 80 ? -12.268 7.690 11.145 1.00 96.06 80 MET A CA 1
ATOM 619 C C . MET A 1 80 ? -10.987 8.473 11.438 1.00 96.06 80 MET A C 1
ATOM 621 O O . MET A 1 80 ? -9.996 8.282 10.733 1.00 96.06 80 MET A O 1
ATOM 625 N N . THR A 1 81 ? -10.955 9.301 12.485 1.00 96.06 81 THR A N 1
ATOM 626 C CA . THR A 1 81 ? -9.732 9.999 12.915 1.00 96.06 81 THR A CA 1
ATOM 627 C C . THR A 1 81 ? -8.637 9.005 13.297 1.00 96.06 81 THR A C 1
ATOM 629 O O . THR A 1 81 ? -7.499 9.135 12.836 1.00 96.06 81 THR A O 1
ATOM 632 N N . VAL A 1 82 ? -8.980 7.963 14.058 1.00 94.81 82 VAL A N 1
ATOM 633 C CA . VAL A 1 82 ? -8.032 6.903 14.433 1.00 94.81 82 VAL A CA 1
ATOM 634 C C . VAL A 1 82 ? -7.581 6.098 13.213 1.00 94.81 82 VAL A C 1
ATOM 636 O O . VAL A 1 82 ? -6.384 5.847 13.048 1.00 94.81 82 VAL A O 1
ATOM 639 N N . LEU A 1 83 ? -8.502 5.736 12.314 1.00 95.19 83 LEU A N 1
ATOM 640 C CA . LEU A 1 83 ? -8.159 5.009 11.088 1.00 95.19 83 LEU A CA 1
ATOM 641 C C . LEU A 1 83 ? -7.249 5.831 10.165 1.00 95.19 83 LEU A C 1
ATOM 643 O O . LEU A 1 83 ? -6.329 5.272 9.564 1.00 95.19 83 LEU A O 1
ATOM 647 N N . PHE A 1 84 ? -7.453 7.149 10.079 1.00 95.25 84 PHE A N 1
ATOM 648 C CA . PHE A 1 84 ? -6.583 8.041 9.314 1.00 95.25 84 PHE A CA 1
ATOM 649 C C . PHE A 1 84 ? -5.185 8.178 9.929 1.00 95.25 84 PHE A C 1
ATOM 651 O O . PHE A 1 84 ? -4.211 8.135 9.177 1.00 95.25 84 PHE A O 1
ATOM 658 N N . ASP A 1 85 ? -5.058 8.272 11.259 1.00 93.06 85 ASP A N 1
ATOM 659 C CA . ASP A 1 85 ? -3.744 8.276 11.931 1.00 93.06 85 ASP A CA 1
ATOM 660 C C . ASP A 1 85 ? -2.956 6.987 11.655 1.00 93.06 85 ASP A C 1
ATOM 662 O O . ASP A 1 85 ? -1.745 7.019 11.422 1.00 93.06 85 ASP A O 1
ATOM 666 N N . ILE A 1 86 ? -3.629 5.835 11.666 1.00 92.25 86 ILE A N 1
ATOM 667 C CA . ILE A 1 86 ? -2.978 4.543 11.426 1.00 92.25 86 ILE A CA 1
ATOM 668 C C . ILE A 1 86 ? -2.641 4.380 9.938 1.00 92.25 86 ILE A C 1
ATOM 670 O O . ILE A 1 86 ? -1.492 4.117 9.581 1.00 92.25 86 ILE A O 1
ATOM 674 N N . GLY A 1 87 ? -3.637 4.534 9.063 1.00 92.06 87 GLY A N 1
ATOM 675 C CA . GLY A 1 87 ? -3.528 4.248 7.633 1.00 92.06 87 GLY A CA 1
ATOM 676 C C . GLY A 1 87 ? -2.707 5.267 6.840 1.00 92.06 87 GLY A C 1
ATOM 677 O O . GLY A 1 87 ? -2.173 4.920 5.784 1.00 92.06 87 GLY A O 1
ATOM 678 N N . GLY A 1 88 ? -2.585 6.502 7.339 1.00 89.81 88 GLY A N 1
ATOM 679 C CA . GLY A 1 88 ? -1.854 7.591 6.684 1.00 89.81 88 GLY A CA 1
ATOM 680 C C . GLY A 1 88 ? -0.329 7.506 6.806 1.00 89.81 88 GLY A C 1
ATOM 681 O O . GLY A 1 88 ? 0.382 8.208 6.089 1.00 89.81 88 GLY A O 1
ATOM 682 N N . LYS A 1 89 ? 0.197 6.648 7.689 1.00 87.25 89 LYS A N 1
ATOM 683 C CA . LYS A 1 89 ? 1.645 6.437 7.857 1.00 87.25 89 LYS A CA 1
ATOM 684 C C . LYS A 1 89 ? 2.216 5.605 6.705 1.00 87.25 89 LYS A C 1
ATOM 686 O O . LYS A 1 89 ? 1.498 4.850 6.049 1.00 87.25 89 LYS A O 1
ATOM 691 N N . ALA A 1 90 ? 3.526 5.699 6.466 1.00 80.69 90 ALA A N 1
ATOM 692 C CA . ALA A 1 90 ? 4.198 4.863 5.470 1.00 80.69 90 ALA A CA 1
ATOM 693 C C . ALA A 1 90 ? 4.018 3.371 5.815 1.00 80.69 90 ALA A C 1
ATOM 695 O O . ALA A 1 90 ? 4.369 2.928 6.905 1.00 80.69 90 ALA A O 1
ATOM 696 N N . GLY A 1 91 ? 3.424 2.594 4.901 1.00 81.31 91 GLY A N 1
ATOM 697 C CA . GLY A 1 91 ? 3.045 1.199 5.168 1.00 81.31 91 GLY A CA 1
ATOM 698 C C . GLY A 1 91 ? 1.821 1.023 6.083 1.00 81.31 91 GLY A C 1
ATOM 699 O O . GLY A 1 91 ? 1.522 -0.105 6.478 1.00 81.31 91 GLY A O 1
ATOM 700 N N . GLY A 1 92 ? 1.098 2.105 6.384 1.00 89.00 92 GLY A N 1
ATOM 701 C CA . GLY A 1 92 ? -0.001 2.162 7.346 1.00 89.00 92 GLY A CA 1
ATOM 702 C C . GLY A 1 92 ? -1.203 1.292 6.994 1.00 89.00 92 GLY A C 1
ATOM 703 O O . GLY A 1 92 ? -1.799 0.719 7.896 1.00 89.00 92 GLY A O 1
ATOM 704 N N . LEU A 1 93 ? -1.528 1.091 5.709 1.00 91.50 93 LEU A N 1
ATOM 705 C CA . LEU A 1 93 ? -2.651 0.216 5.317 1.00 91.50 93 LEU A CA 1
ATOM 706 C C . LEU A 1 93 ? -2.445 -1.236 5.760 1.00 91.50 93 LEU A C 1
ATOM 708 O O . LEU A 1 93 ? -3.401 -1.904 6.155 1.00 91.50 93 LEU A O 1
ATOM 712 N N . ARG A 1 94 ? -1.195 -1.720 5.741 1.00 90.19 94 ARG A N 1
ATOM 713 C CA . ARG A 1 94 ? -0.862 -3.066 6.228 1.00 90.19 94 ARG A CA 1
ATOM 714 C C . ARG A 1 94 ? -1.125 -3.169 7.724 1.00 90.19 94 ARG A C 1
ATOM 716 O O . ARG A 1 94 ? -1.801 -4.099 8.149 1.00 90.19 94 ARG A O 1
ATOM 723 N N . ALA A 1 95 ? -0.613 -2.209 8.493 1.00 92.00 95 ALA A N 1
ATOM 724 C CA . ALA A 1 95 ? -0.826 -2.150 9.935 1.00 92.00 95 ALA A CA 1
ATOM 725 C C . ALA A 1 95 ? -2.322 -2.030 10.264 1.00 92.00 95 ALA A C 1
ATOM 727 O O . ALA A 1 95 ? -2.841 -2.809 11.052 1.00 92.00 95 ALA A O 1
ATOM 728 N N . LEU A 1 96 ? -3.037 -1.137 9.576 1.00 94.38 96 LEU A N 1
ATOM 729 C CA . LEU A 1 96 ? -4.479 -0.957 9.719 1.00 94.38 96 LEU A CA 1
ATOM 730 C C . LEU A 1 96 ? -5.236 -2.270 9.503 1.00 94.38 96 LEU A C 1
ATOM 732 O O . LEU A 1 96 ? -6.032 -2.667 10.345 1.00 94.38 96 LEU A O 1
ATOM 736 N N . THR A 1 97 ? -4.945 -2.978 8.411 1.00 93.81 97 THR A N 1
ATOM 737 C CA . THR A 1 97 ? -5.595 -4.259 8.095 1.00 93.81 97 THR A CA 1
ATOM 738 C C . THR A 1 97 ? -5.318 -5.313 9.167 1.00 93.81 97 THR A C 1
ATOM 740 O O . THR A 1 97 ? -6.209 -6.078 9.529 1.00 93.81 97 THR A O 1
ATOM 743 N N . GLN A 1 98 ? -4.096 -5.351 9.701 1.00 94.25 98 GLN A N 1
ATOM 744 C CA . GLN A 1 98 ? -3.741 -6.262 10.786 1.00 94.25 98 GLN A CA 1
ATOM 745 C C . GLN A 1 98 ? -4.501 -5.941 12.080 1.00 94.25 98 GLN A C 1
ATOM 747 O O . GLN A 1 98 ? -5.034 -6.856 12.707 1.00 94.25 98 GLN A O 1
ATOM 752 N N . TYR A 1 99 ? -4.614 -4.660 12.442 1.00 95.19 99 TYR A N 1
ATOM 753 C CA . TYR A 1 99 ? -5.332 -4.237 13.647 1.00 95.19 99 TYR A CA 1
ATOM 754 C C . TYR A 1 99 ? -6.829 -4.522 13.530 1.00 95.19 99 TYR A C 1
ATOM 756 O O . TYR A 1 99 ? -7.418 -5.066 14.458 1.00 95.19 99 TYR A O 1
ATOM 764 N N . LEU A 1 100 ? -7.433 -4.242 12.370 1.00 95.56 100 LEU A N 1
ATOM 765 C CA . LEU A 1 100 ? -8.833 -4.574 12.096 1.00 95.56 100 LEU A CA 1
ATOM 766 C C . LEU A 1 100 ? -9.084 -6.083 12.154 1.00 95.56 100 LEU A C 1
ATOM 768 O O . LEU A 1 100 ? -10.085 -6.518 12.716 1.00 95.56 100 LEU A O 1
ATOM 772 N N . ARG A 1 101 ? -8.151 -6.895 11.643 1.00 95.50 101 ARG A N 1
ATOM 773 C CA . ARG A 1 101 ? -8.246 -8.356 11.725 1.00 95.50 101 ARG A CA 1
ATOM 774 C C . ARG A 1 101 ? -8.232 -8.849 13.168 1.00 95.50 101 ARG A C 1
ATOM 776 O O . ARG A 1 101 ? -9.061 -9.683 13.518 1.00 95.50 101 ARG A O 1
ATOM 783 N N . LEU A 1 102 ? -7.328 -8.332 13.997 1.00 95.88 102 LEU A N 1
ATOM 784 C CA . LEU A 1 102 ? -7.256 -8.683 15.416 1.00 95.88 102 LEU A CA 1
ATOM 785 C C . LEU A 1 102 ? -8.501 -8.205 16.179 1.00 95.88 102 LEU A C 1
ATOM 787 O O . LEU A 1 102 ? -9.115 -8.995 16.890 1.00 95.88 102 LEU A O 1
ATOM 791 N N . ALA A 1 103 ? -8.936 -6.963 15.957 1.00 95.62 103 ALA A N 1
ATOM 792 C CA . ALA A 1 103 ? -10.166 -6.428 16.537 1.00 95.62 103 ALA A CA 1
ATOM 793 C C . ALA A 1 103 ? -11.398 -7.261 16.139 1.00 95.62 103 ALA A C 1
ATOM 795 O O . ALA A 1 103 ? -12.215 -7.592 16.993 1.00 95.62 103 ALA A O 1
ATOM 796 N N . GLY A 1 104 ? -11.499 -7.671 14.871 1.00 95.50 104 GLY A N 1
ATOM 797 C CA . GLY A 1 104 ? -12.563 -8.542 14.369 1.00 95.50 104 GLY A CA 1
ATOM 798 C C . GLY A 1 104 ? -12.542 -9.947 14.967 1.00 95.50 104 GLY A C 1
ATOM 799 O O . GLY A 1 104 ? -13.597 -10.496 15.281 1.00 95.50 104 GLY A O 1
ATOM 800 N N . MET A 1 105 ? -11.356 -10.525 15.177 1.00 95.25 105 MET A N 1
ATOM 801 C CA . MET A 1 105 ? -11.217 -11.805 15.879 1.00 95.25 105 MET A CA 1
ATOM 802 C C . MET A 1 105 ? -11.703 -11.702 17.330 1.00 95.25 105 MET A C 1
ATOM 804 O O . MET A 1 105 ? -12.460 -12.564 17.777 1.00 95.25 105 MET A O 1
ATOM 808 N N . THR A 1 106 ? -11.327 -10.634 18.037 1.00 94.81 106 THR A N 1
ATOM 809 C CA . THR A 1 106 ? -11.757 -10.382 19.419 1.00 94.81 106 THR A CA 1
ATOM 810 C C . THR A 1 106 ? -13.261 -10.120 19.511 1.00 94.81 106 THR A C 1
ATOM 812 O O . THR A 1 106 ? -13.932 -10.742 20.332 1.00 94.81 106 THR A O 1
ATOM 815 N N . ALA A 1 107 ? -13.808 -9.278 18.629 1.00 95.06 107 ALA A N 1
ATOM 816 C CA . ALA A 1 107 ? -15.240 -8.979 18.553 1.00 95.06 107 ALA A CA 1
ATOM 817 C C . ALA A 1 107 ? -16.063 -10.259 18.345 1.00 95.06 107 ALA A C 1
ATOM 819 O O . ALA A 1 107 ? -16.996 -10.550 19.094 1.00 95.06 107 ALA A O 1
ATOM 820 N N . LYS A 1 108 ? -15.638 -11.105 17.395 1.00 94.50 108 LYS A N 1
ATOM 821 C CA . LYS A 1 108 ? -16.279 -12.397 17.134 1.00 94.50 108 LYS A CA 1
ATOM 822 C C . LYS A 1 108 ? -16.227 -13.332 18.346 1.00 94.50 108 LYS A C 1
ATOM 824 O O . LYS A 1 108 ? -17.204 -14.029 18.599 1.00 94.50 108 LYS A O 1
ATOM 829 N N . GLY A 1 109 ? -15.121 -13.349 19.093 1.00 94.00 109 GLY A N 1
ATOM 830 C CA . GLY A 1 109 ? -14.994 -14.136 20.325 1.00 94.00 109 GLY A CA 1
ATOM 831 C C . GLY A 1 109 ? -15.894 -13.648 21.467 1.00 94.00 109 GLY A C 1
ATOM 832 O O . GLY A 1 109 ? -16.344 -14.456 22.272 1.00 94.00 109 GLY A O 1
ATOM 833 N N . GLN A 1 110 ? -16.188 -12.347 21.513 1.00 94.06 110 GLN A N 1
ATOM 834 C CA . GLN A 1 110 ? -17.067 -11.721 22.507 1.00 94.06 110 GLN A CA 1
ATOM 835 C C . GLN A 1 110 ? -18.546 -11.685 22.080 1.00 94.06 110 GLN A C 1
ATOM 837 O O . GLN A 1 110 ? -19.400 -11.305 22.876 1.00 94.06 110 GLN A O 1
ATOM 842 N N . GLY A 1 111 ? -18.863 -12.057 20.834 1.00 92.06 111 GLY A N 1
ATOM 843 C CA . GLY A 1 111 ? -20.209 -11.915 20.271 1.00 92.06 111 GLY A CA 1
ATOM 844 C C . GLY A 1 111 ? -20.618 -10.459 20.020 1.00 92.06 111 GLY A C 1
ATOM 845 O O . GLY A 1 111 ? -21.808 -10.159 19.958 1.00 92.06 111 GLY A O 1
ATOM 846 N N . THR A 1 112 ? -19.649 -9.552 19.894 1.00 92.50 112 THR A N 1
ATOM 847 C CA . THR A 1 112 ? -19.855 -8.114 19.684 1.00 92.50 112 THR A CA 1
ATOM 848 C C . THR A 1 112 ? -19.443 -7.692 18.270 1.00 92.50 112 THR A C 1
ATOM 850 O O . THR A 1 112 ? -18.862 -8.464 17.504 1.00 92.50 112 THR A O 1
ATOM 853 N N . VAL A 1 113 ? -19.781 -6.456 17.894 1.00 91.81 113 VAL A N 1
ATOM 854 C CA . VAL A 1 113 ? -19.303 -5.823 16.654 1.00 91.81 113 VAL A CA 1
ATOM 855 C C . VAL A 1 113 ? -17.922 -5.197 16.862 1.00 91.81 113 VAL A C 1
ATOM 857 O O . VAL A 1 113 ? -17.495 -4.976 17.994 1.00 91.81 113 VAL A O 1
ATOM 860 N N . ILE A 1 114 ? -17.213 -4.892 15.773 1.00 93.19 114 ILE A N 1
ATOM 861 C CA . ILE A 1 114 ? -15.926 -4.191 15.853 1.00 93.19 114 ILE A CA 1
ATOM 862 C C . ILE A 1 114 ? -16.175 -2.761 16.342 1.00 93.19 114 ILE A C 1
ATOM 864 O O . ILE A 1 114 ? -16.802 -1.967 15.646 1.00 93.19 114 ILE A O 1
ATOM 868 N N . THR A 1 115 ? -15.667 -2.435 17.528 1.00 92.88 115 THR A N 1
ATOM 869 C CA . THR A 1 115 ? -15.737 -1.093 18.117 1.00 92.88 115 THR A CA 1
ATOM 870 C C . THR A 1 115 ? -14.384 -0.389 18.056 1.00 92.88 115 THR A C 1
ATOM 872 O O . THR A 1 115 ? -13.338 -1.019 17.873 1.00 92.88 115 THR A O 1
ATOM 875 N N . LEU A 1 116 ? -14.394 0.933 18.249 1.00 94.00 116 LEU A N 1
ATOM 876 C CA . LEU A 1 116 ? -13.178 1.744 18.328 1.00 94.00 116 LEU A CA 1
ATOM 877 C C . LEU A 1 116 ? -12.205 1.231 19.404 1.00 94.00 116 LEU A C 1
ATOM 879 O O . LEU A 1 116 ? -11.007 1.115 19.143 1.00 94.00 116 LEU A O 1
ATOM 883 N N . ASP A 1 117 ? -12.715 0.852 20.576 1.00 94.31 117 ASP A N 1
ATOM 884 C CA . ASP A 1 117 ? -11.898 0.342 21.682 1.00 94.31 117 ASP A CA 1
ATOM 885 C C . ASP A 1 117 ? -11.143 -0.934 21.305 1.00 94.31 117 ASP A C 1
ATOM 887 O O . ASP A 1 117 ? -9.953 -1.059 21.592 1.00 94.31 117 ASP A O 1
ATOM 891 N N . LEU A 1 118 ? -11.796 -1.860 20.595 1.00 94.56 118 LEU A N 1
ATOM 892 C CA . LEU A 1 118 ? -11.154 -3.089 20.126 1.00 94.56 118 LEU A CA 1
ATOM 893 C C . LEU A 1 118 ? -10.038 -2.797 19.117 1.00 94.56 118 LEU A C 1
ATOM 895 O O . LEU A 1 118 ? -9.010 -3.473 19.124 1.00 94.56 118 LEU A O 1
ATOM 899 N N . ILE A 1 119 ? -10.202 -1.772 18.276 1.00 94.88 119 ILE A N 1
ATOM 900 C CA . ILE A 1 119 ? -9.169 -1.336 17.325 1.00 94.88 119 ILE A CA 1
ATOM 901 C C . ILE A 1 119 ? -7.975 -0.721 18.068 1.00 94.88 119 ILE A C 1
ATOM 903 O O . ILE A 1 119 ? -6.825 -0.992 17.716 1.00 94.88 119 ILE A O 1
ATOM 907 N N . LEU A 1 120 ? -8.221 0.077 19.110 1.00 94.75 120 LEU A N 1
ATOM 908 C CA . LEU A 1 120 ? -7.166 0.664 19.940 1.00 94.75 120 LEU A CA 1
ATOM 909 C C . LEU A 1 120 ? -6.413 -0.399 20.750 1.00 94.75 120 LEU A C 1
ATOM 911 O O . LEU A 1 120 ? -5.182 -0.372 20.786 1.00 94.75 120 LEU A O 1
ATOM 915 N N . GLN A 1 121 ? -7.124 -1.368 21.326 1.00 94.62 121 GLN A N 1
ATOM 916 C CA . GLN A 1 121 ? -6.520 -2.521 21.999 1.00 94.62 121 GLN A CA 1
ATOM 917 C C . GLN A 1 121 ? -5.676 -3.350 21.026 1.00 94.62 121 GLN A C 1
ATOM 919 O O . GLN A 1 121 ? -4.532 -3.684 21.331 1.00 94.62 121 GLN A O 1
ATOM 924 N N . ALA A 1 122 ? -6.193 -3.624 19.824 1.00 94.69 122 ALA A N 1
ATOM 925 C CA . ALA A 1 122 ? -5.452 -4.334 18.786 1.00 94.69 122 ALA A CA 1
ATOM 926 C C . ALA A 1 122 ? -4.179 -3.580 18.366 1.00 94.69 122 ALA A C 1
ATOM 928 O O . ALA A 1 122 ? -3.114 -4.186 18.242 1.00 94.69 122 ALA A O 1
ATOM 929 N N . LYS A 1 123 ? -4.264 -2.251 18.202 1.00 94.06 123 LYS A N 1
ATOM 930 C CA . LYS A 1 123 ? -3.102 -1.391 17.934 1.00 94.06 123 LYS A CA 1
ATOM 931 C C . LYS A 1 123 ? -2.052 -1.545 19.035 1.00 94.06 123 LYS A C 1
ATOM 933 O O . LYS A 1 123 ? -0.905 -1.824 18.708 1.00 94.06 123 LYS A O 1
ATOM 938 N N . GLN A 1 124 ? -2.439 -1.420 20.307 1.00 93.25 124 GLN A N 1
ATOM 939 C CA . GLN A 1 124 ? -1.526 -1.558 21.451 1.00 93.25 124 GLN A CA 1
ATOM 940 C C . GLN A 1 124 ? -0.857 -2.938 21.507 1.00 93.25 124 GLN A C 1
ATOM 942 O O . GLN A 1 124 ? 0.359 -3.021 21.666 1.00 93.25 124 GLN A O 1
ATOM 947 N N . GLN A 1 125 ? -1.626 -4.016 21.322 1.00 91.38 125 GLN A N 1
ATOM 948 C CA . GLN A 1 125 ? -1.108 -5.389 21.327 1.00 91.38 125 GLN A CA 1
ATOM 949 C C . GLN A 1 125 ? -0.059 -5.614 20.230 1.00 91.38 125 GLN A C 1
ATOM 951 O O . GLN A 1 125 ? 0.947 -6.285 20.458 1.00 91.38 125 GLN A O 1
ATOM 956 N N . MET A 1 126 ? -0.266 -5.036 19.045 1.00 86.81 126 MET A N 1
ATOM 957 C CA . MET A 1 126 ? 0.605 -5.250 17.888 1.00 86.81 126 MET A CA 1
ATOM 958 C C . MET A 1 126 ? 1.804 -4.299 17.807 1.00 86.81 126 MET A C 1
ATOM 960 O O . MET A 1 126 ? 2.805 -4.653 17.189 1.00 86.81 126 MET A O 1
ATOM 964 N N . THR A 1 127 ? 1.754 -3.122 18.438 1.00 84.88 127 THR A N 1
ATOM 965 C CA . THR A 1 127 ? 2.913 -2.212 18.531 1.00 84.88 127 THR A CA 1
ATOM 966 C C . THR A 1 127 ? 3.923 -2.615 19.610 1.00 84.88 127 THR A C 1
ATOM 968 O O . THR A 1 127 ? 4.905 -1.907 19.817 1.00 84.88 127 THR A O 1
ATOM 971 N N . GLY A 1 128 ? 3.698 -3.752 20.269 1.00 62.81 128 GLY A N 1
ATOM 972 C CA . GLY A 1 128 ? 4.412 -4.176 21.465 1.00 62.81 128 GLY A CA 1
ATOM 973 C C . GLY A 1 128 ? 3.563 -3.854 22.683 1.00 62.81 128 GLY A C 1
ATOM 974 O O . GLY A 1 128 ? 3.504 -2.706 23.118 1.00 62.81 128 GLY A O 1
ATOM 975 N N . GLY A 1 129 ? 2.886 -4.874 23.213 1.00 47.06 129 GLY A N 1
ATOM 976 C CA . GLY A 1 129 ? 2.239 -4.787 24.514 1.00 47.06 129 GLY A CA 1
ATOM 977 C C . GLY A 1 129 ? 3.290 -4.475 25.575 1.00 47.06 129 GLY A C 1
ATOM 978 O O . GLY A 1 129 ? 4.069 -5.347 25.944 1.00 47.06 129 GLY A O 1
ATOM 979 N N . ALA A 1 130 ? 3.327 -3.227 26.033 1.00 34.94 130 ALA A N 1
ATOM 980 C CA . ALA A 1 130 ? 3.995 -2.872 27.270 1.00 34.94 130 ALA A CA 1
ATOM 981 C C . ALA A 1 130 ? 3.131 -3.392 28.427 1.00 34.94 130 ALA A C 1
ATOM 983 O O . ALA A 1 130 ? 2.091 -2.812 28.748 1.00 34.94 130 ALA A O 1
ATOM 984 N N . GLN A 1 131 ? 3.542 -4.525 28.991 1.00 33.19 131 GLN A N 1
ATOM 985 C CA . GLN A 1 131 ? 3.564 -4.675 30.443 1.00 33.19 131 GLN A CA 1
ATOM 986 C C . GLN A 1 131 ? 4.945 -4.239 30.921 1.00 33.19 131 GLN A C 1
ATOM 988 O O . GLN A 1 131 ? 5.926 -4.570 30.214 1.00 33.19 131 GLN A O 1
#

Secondary structure (DSSP, 8-state):
--HHHHHHHHHHHHHS-------S-THHHHHHTTTTS--GGGHHHHTT--------S--HHHHHHHHHHTT--TT-HHHHHHHHHHHTSTTHHHHHHHHHHHHHHHHHHHT----HHHHHHHHHHHTT---

Mean predicted aligned error: 6.74 Å

pLDDT: mean 87.75, std 10.62, range [33.19, 96.12]

Solvent-accessible surface area (backbone atoms only — not comparable to full-atom values): 7825 Å² total; per-residue (Å²): 130,61,69,68,61,54,51,52,52,48,50,50,31,65,77,68,72,48,89,84,84,91,83,78,64,67,67,55,59,44,47,42,50,31,51,95,60,67,45,76,81,29,50,76,53,42,74,66,63,86,78,88,85,83,84,81,63,56,49,74,64,57,50,48,52,51,39,51,75,72,71,46,69,84,81,41,62,71,54,46,52,54,50,48,65,44,21,54,37,84,72,11,56,60,55,42,52,52,20,50,50,48,15,44,53,52,17,59,74,71,76,48,73,78,47,65,66,40,37,53,51,28,44,46,56,71,77,59,63,82,126

Sequence (131 aa):
LPYDALEELRIIQEEAEVGFALIGNDKVYTRIQGGVNQAHEYARLWSRIGNHCGLKASTKGDIKAIASAWGLDINDKDLMTVLFDIGGKAGGLRALTQYLRLAGMTAKGQGTVITLDLILQAKQQMTGGAQ

Nearest PDB structures (foldseek):
  8xvb-assembly1_H  TM=9.195E-01  e=4.943E-05  Escherichia phage Mu

Foldseek 3Di:
DDPVVLVVVVVCCVVVVDDDDDDDDCVVVCVLCVHPDRDPVSVSRNVPCPDDDDDFWDDLVNLLVVCVVLVHDPPDPVLSVVSCVQRGDGVSVVVQVQLSVQLCVVCVVVVHGRDSVSSVVSSCVVVDPDD